Protein AF-A0A975HEI5-F1 (afdb_monomer_lite)

Radius of gyration: 17.6 Å; chains: 1; bounding box: 48×15×49 Å

Foldseek 3Di:
DDPVLLVVLQVQLVVLCVQLVVDPDPVSNVVSNVSSVVSNVSSVVVVVVVVVPPPDPDPPPDD

Secondary structure (DSSP, 8-state):
--HHHHHHHHHHHHHHHHHHHH-SSHHHHHHHHHHHHHHHHHHHHHHHHHHHHS----S----

Organism: NCBI:txid160791

Structure (mmCIF, N/CA/C/O backbone):
data_AF-A0A975HEI5-F1
#
_entry.id   AF-A0A975HEI5-F1
#
loop_
_atom_site.group_PDB
_atom_site.id
_atom_site.type_symbol
_atom_site.label_atom_id
_atom_site.label_alt_id
_atom_site.label_comp_id
_atom_site.label_asym_id
_atom_site.label_entity_id
_atom_site.label_seq_id
_atom_site.pdbx_PDB_ins_code
_atom_site.Cartn_x
_atom_site.Cartn_y
_atom_si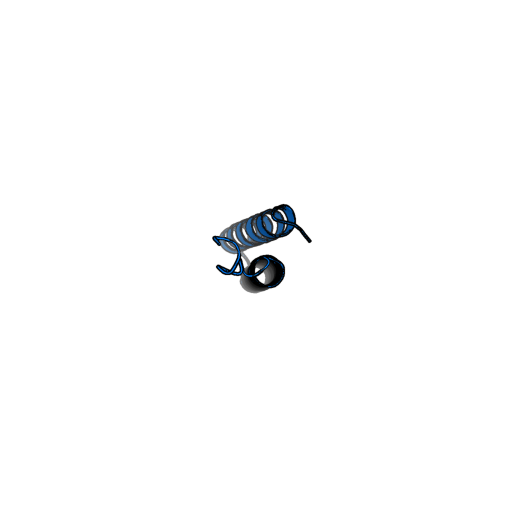te.Cartn_z
_atom_site.occupancy
_atom_site.B_iso_or_equiv
_atom_site.auth_seq_id
_atom_site.auth_comp_id
_atom_site.auth_asym_id
_atom_site.auth_atom_id
_atom_site.pdbx_PDB_model_num
ATOM 1 N N . MET A 1 1 ? 7.546 -8.757 -14.008 1.00 59.69 1 MET A N 1
ATOM 2 C CA . MET A 1 1 ? 6.904 -7.708 -13.216 1.00 59.69 1 MET A CA 1
ATOM 3 C C . MET A 1 1 ? 7.217 -6.383 -13.874 1.00 59.69 1 MET A C 1
ATOM 5 O O . MET A 1 1 ? 8.346 -6.209 -14.338 1.00 59.69 1 MET A O 1
ATOM 9 N N . SER A 1 2 ? 6.176 -5.593 -14.111 1.00 84.50 2 SER A N 1
ATOM 10 C CA . SER A 1 2 ? 6.144 -4.456 -15.039 1.00 84.50 2 SER A CA 1
ATOM 11 C C . SER A 1 2 ? 5.820 -3.156 -14.297 1.00 84.50 2 SER A C 1
ATOM 13 O O . SER A 1 2 ? 5.492 -3.155 -13.112 1.00 84.50 2 SER A O 1
ATOM 15 N N . GLN A 1 3 ? 5.865 -2.029 -15.010 1.00 91.12 3 GLN A N 1
ATOM 16 C CA . GLN A 1 3 ? 5.386 -0.736 -14.508 1.00 91.12 3 GLN A CA 1
ATOM 17 C C . GLN A 1 3 ? 3.940 -0.805 -13.967 1.00 91.12 3 GLN A C 1
ATOM 19 O O . GLN A 1 3 ? 3.565 -0.023 -13.096 1.00 91.12 3 GLN A O 1
ATOM 24 N N . GLU A 1 4 ? 3.131 -1.748 -14.457 1.00 94.69 4 GLU A N 1
ATOM 25 C CA . GLU A 1 4 ? 1.745 -1.951 -14.029 1.00 94.69 4 GLU A CA 1
ATOM 26 C C . GLU A 1 4 ? 1.667 -2.483 -12.592 1.00 94.69 4 GLU A C 1
ATOM 28 O O . GLU A 1 4 ? 0.769 -2.085 -11.851 1.00 94.69 4 GLU A O 1
ATOM 33 N N . ASP A 1 5 ? 2.638 -3.298 -12.160 1.00 94.56 5 ASP A N 1
ATOM 34 C CA . ASP A 1 5 ? 2.699 -3.829 -10.792 1.00 94.56 5 ASP A CA 1
ATOM 35 C C . ASP A 1 5 ? 2.966 -2.708 -9.775 1.00 94.56 5 ASP A C 1
ATOM 37 O O . ASP A 1 5 ? 2.344 -2.663 -8.711 1.00 94.56 5 ASP A O 1
ATOM 41 N N . ILE A 1 6 ? 3.828 -1.743 -10.126 1.00 97.12 6 ILE A N 1
ATOM 42 C CA . ILE A 1 6 ? 4.081 -0.548 -9.301 1.00 97.12 6 ILE A CA 1
ATOM 43 C C . ILE A 1 6 ? 2.780 0.233 -9.107 1.00 97.12 6 ILE A C 1
ATOM 45 O O . ILE A 1 6 ? 2.393 0.519 -7.974 1.00 97.12 6 ILE A O 1
ATOM 49 N N . VAL A 1 7 ? 2.082 0.536 -10.206 1.00 97.81 7 VAL A N 1
ATOM 50 C CA . VAL A 1 7 ? 0.821 1.291 -10.170 1.00 97.81 7 VAL A CA 1
ATOM 51 C C . VAL A 1 7 ? -0.238 0.540 -9.362 1.00 97.81 7 VAL A C 1
ATOM 53 O O . VAL A 1 7 ? -0.935 1.145 -8.545 1.00 97.81 7 VAL A O 1
ATOM 56 N N . TYR A 1 8 ? -0.341 -0.777 -9.539 1.00 98.00 8 TYR A N 1
ATOM 57 C CA . TYR A 1 8 ? -1.260 -1.617 -8.779 1.00 98.00 8 TYR A CA 1
ATOM 58 C C . TYR A 1 8 ? -1.004 -1.519 -7.268 1.00 98.00 8 TYR A C 1
ATOM 60 O O . TYR A 1 8 ? -1.927 -1.237 -6.495 1.00 98.00 8 TYR A O 1
ATOM 68 N N . PHE A 1 9 ? 0.244 -1.694 -6.828 1.00 98.25 9 PHE A N 1
ATOM 69 C CA . PHE A 1 9 ? 0.581 -1.624 -5.408 1.00 98.25 9 PHE A CA 1
ATOM 70 C C . PHE A 1 9 ? 0.408 -0.217 -4.824 1.00 98.25 9 PHE A C 1
ATOM 72 O O . PHE A 1 9 ? -0.092 -0.081 -3.706 1.00 98.25 9 PHE A O 1
ATOM 79 N N . GLU A 1 10 ? 0.733 0.837 -5.570 1.00 98.50 10 GLU A N 1
ATOM 80 C CA . GLU A 1 10 ? 0.488 2.220 -5.145 1.00 98.50 10 GLU A CA 1
ATOM 81 C C . GLU A 1 10 ? -1.004 2.509 -4.943 1.00 98.50 10 GLU A C 1
ATOM 83 O O . GLU A 1 10 ? -1.398 3.081 -3.920 1.00 98.50 10 GLU A O 1
ATOM 88 N N . GLN A 1 11 ? -1.848 2.075 -5.883 1.00 98.69 11 GLN A N 1
ATOM 89 C CA . GLN A 1 11 ? -3.298 2.232 -5.778 1.00 98.69 11 GLN A CA 1
ATOM 90 C C . GLN A 1 11 ? -3.851 1.485 -4.565 1.00 98.69 11 GLN A C 1
ATOM 92 O O . GLN A 1 11 ? -4.642 2.049 -3.806 1.00 98.69 11 GLN A O 1
ATOM 97 N N . ARG A 1 12 ? -3.401 0.247 -4.331 1.00 98.69 12 ARG A N 1
ATOM 98 C CA . ARG A 1 12 ? -3.789 -0.529 -3.145 1.00 98.69 12 ARG A CA 1
ATOM 99 C C . ARG A 1 12 ? -3.336 0.165 -1.861 1.00 98.69 12 ARG A C 1
ATOM 101 O O . ARG A 1 12 ? -4.146 0.342 -0.956 1.00 98.69 12 ARG A O 1
ATOM 108 N N . ALA A 1 13 ? -2.100 0.662 -1.793 1.00 98.69 13 ALA A N 1
ATOM 109 C CA . ALA A 1 13 ? -1.619 1.411 -0.632 1.00 98.69 13 ALA A CA 1
ATOM 110 C C . ALA A 1 13 ? -2.468 2.664 -0.345 1.00 98.69 13 ALA A C 1
ATOM 112 O O . ALA A 1 13 ? -2.765 2.964 0.813 1.00 98.69 13 ALA A O 1
ATOM 113 N N . ALA A 1 14 ? -2.889 3.391 -1.385 1.00 98.69 14 ALA A N 1
ATOM 114 C CA . ALA A 1 14 ? -3.769 4.548 -1.247 1.00 9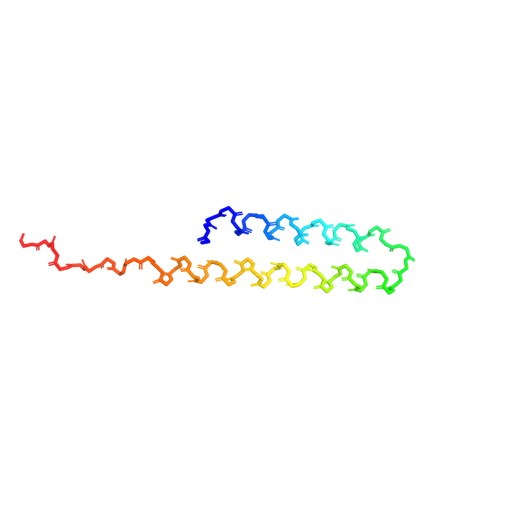8.69 14 ALA A CA 1
ATOM 115 C C . ALA A 1 14 ? -5.179 4.160 -0.767 1.00 98.69 14 ALA A C 1
ATOM 117 O O . ALA A 1 14 ? -5.719 4.816 0.127 1.00 98.69 14 ALA A O 1
ATOM 118 N N . GLN A 1 15 ? -5.756 3.083 -1.307 1.00 98.81 15 GLN A N 1
ATOM 119 C CA . GLN A 1 15 ? -7.060 2.562 -0.882 1.00 98.81 15 GLN A CA 1
ATOM 120 C C . GLN A 1 15 ? -7.053 2.168 0.599 1.00 98.81 15 GLN A C 1
ATOM 122 O O . GLN A 1 15 ? -7.947 2.569 1.343 1.00 98.81 15 GLN A O 1
ATOM 127 N N . GLU A 1 16 ? -6.020 1.458 1.055 1.00 98.81 16 GLU A N 1
ATOM 128 C CA . GLU A 1 16 ? -5.903 1.053 2.458 1.00 98.81 16 GLU A CA 1
ATOM 129 C C . GLU A 1 16 ? -5.730 2.270 3.387 1.00 98.81 16 GLU A C 1
ATOM 131 O O . GLU A 1 16 ? -6.353 2.336 4.446 1.00 98.81 16 GLU A O 1
ATOM 136 N N . LYS A 1 17 ? -4.993 3.314 2.975 1.00 98.81 17 LYS A N 1
ATOM 137 C CA . LYS A 1 17 ? -4.930 4.582 3.736 1.00 98.81 17 LYS A CA 1
ATOM 138 C C . LYS A 1 17 ? -6.296 5.261 3.850 1.00 98.81 17 LYS A C 1
ATOM 140 O O . LYS A 1 17 ? -6.641 5.774 4.914 1.00 98.81 17 LYS A O 1
ATOM 145 N N . GLN A 1 18 ? -7.089 5.259 2.778 1.00 98.81 18 GLN A N 1
ATOM 146 C CA . GLN A 1 18 ? -8.452 5.797 2.812 1.00 98.81 18 GLN A CA 1
ATOM 147 C C . GLN A 1 18 ? -9.372 4.961 3.712 1.00 98.81 18 GLN A C 1
ATOM 149 O O . GLN A 1 18 ? -10.188 5.530 4.438 1.00 98.81 18 GLN A O 1
ATOM 154 N N . ALA A 1 19 ? -9.232 3.634 3.701 1.00 98.56 19 ALA A N 1
ATOM 155 C CA . ALA A 1 19 ? -9.972 2.744 4.591 1.00 98.56 19 ALA A CA 1
ATOM 156 C C . ALA A 1 19 ? -9.596 2.988 6.063 1.00 98.56 19 ALA A C 1
ATOM 158 O O . ALA A 1 19 ? -10.481 3.169 6.897 1.00 98.56 19 ALA A O 1
ATOM 159 N N . ALA A 1 20 ? -8.302 3.131 6.370 1.00 98.62 20 ALA A N 1
ATOM 160 C CA . ALA A 1 20 ? -7.816 3.490 7.703 1.00 98.62 20 ALA A CA 1
ATOM 161 C C . ALA A 1 20 ? -8.405 4.819 8.212 1.00 98.62 20 ALA A C 1
ATOM 163 O O . ALA A 1 20 ? -8.784 4.923 9.381 1.00 98.62 20 ALA A O 1
ATOM 164 N N . ALA A 1 21 ? -8.513 5.826 7.337 1.00 98.44 21 ALA A N 1
ATOM 165 C CA . ALA A 1 21 ? -9.091 7.128 7.672 1.00 98.44 21 ALA A CA 1
ATOM 166 C C . ALA A 1 21 ? -10.597 7.053 7.981 1.00 98.44 21 ALA A C 1
ATOM 168 O O . ALA A 1 21 ? -11.098 7.832 8.788 1.00 98.44 21 ALA A O 1
ATOM 169 N N . LYS A 1 22 ? -11.314 6.107 7.361 1.00 98.44 22 LYS A N 1
ATOM 170 C CA . LYS A 1 22 ? -12.753 5.875 7.573 1.00 98.44 22 LYS A CA 1
ATOM 171 C C . LYS A 1 22 ? -13.048 4.877 8.696 1.00 98.44 22 LYS A C 1
ATOM 173 O O . LYS A 1 22 ? -14.189 4.787 9.141 1.00 98.44 22 LYS A O 1
ATOM 178 N N . ALA A 1 23 ? -12.050 4.122 9.152 1.00 97.69 23 ALA 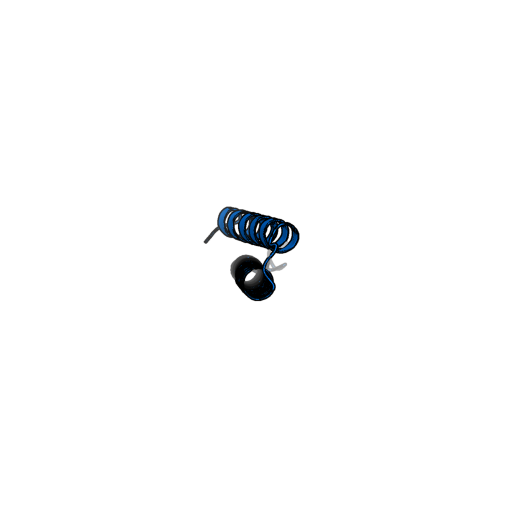A N 1
ATOM 179 C CA . ALA A 1 23 ? -12.219 3.124 10.195 1.00 97.69 23 ALA A CA 1
ATOM 180 C C . ALA A 1 23 ? -12.571 3.782 11.541 1.00 97.69 23 ALA A C 1
ATOM 182 O O . ALA A 1 23 ? -11.805 4.586 12.088 1.00 97.69 23 ALA A O 1
ATOM 183 N N . GLY A 1 24 ? -13.732 3.398 12.082 1.00 96.00 24 GLY A N 1
ATOM 184 C CA . GLY A 1 24 ? -14.200 3.798 13.414 1.00 96.00 24 GLY A CA 1
ATOM 185 C C . GLY A 1 24 ? -13.601 2.978 14.563 1.00 96.00 24 GLY A C 1
ATOM 186 O O . GLY A 1 24 ? -13.759 3.348 15.719 1.00 96.00 24 GLY A O 1
ATOM 187 N N . CYS A 1 25 ? -12.904 1.882 14.253 1.00 97.88 25 CYS A N 1
ATOM 188 C CA . CYS A 1 25 ? -12.226 1.009 15.211 1.00 97.88 25 CYS A CA 1
ATOM 189 C C . CYS A 1 25 ? -10.705 1.168 15.076 1.00 97.88 25 CYS A C 1
ATOM 191 O O . CYS A 1 25 ? -10.171 1.220 13.963 1.00 97.88 25 CYS A O 1
ATOM 193 N N . THR A 1 26 ? -10.012 1.252 16.214 1.00 98.12 26 THR A N 1
ATOM 194 C CA . THR A 1 26 ? -8.559 1.462 16.277 1.00 98.12 26 THR A CA 1
ATOM 195 C C . THR A 1 26 ? -7.795 0.288 15.672 1.00 98.12 26 THR A C 1
ATOM 197 O O . THR A 1 26 ? -6.877 0.496 14.882 1.00 98.12 26 THR A O 1
ATOM 200 N N . GLU A 1 27 ? -8.203 -0.939 15.979 1.00 98.50 27 GLU A N 1
ATOM 201 C CA . GLU A 1 27 ? -7.601 -2.171 15.475 1.00 98.50 27 GLU A CA 1
ATOM 202 C C . GLU A 1 27 ? -7.753 -2.268 13.953 1.00 98.50 27 GLU A C 1
ATOM 204 O O . GLU A 1 27 ? -6.783 -2.531 13.242 1.00 98.50 27 GLU A O 1
ATOM 209 N N . ALA A 1 28 ? -8.944 -1.959 13.430 1.00 98.31 28 ALA A N 1
ATOM 210 C CA . ALA A 1 28 ? -9.186 -1.917 11.989 1.00 98.31 28 ALA A CA 1
ATOM 211 C C . ALA A 1 28 ? -8.323 -0.848 11.303 1.00 98.31 28 ALA A C 1
ATOM 213 O O . ALA A 1 28 ? -7.710 -1.107 10.266 1.00 98.31 28 ALA A O 1
ATOM 214 N N . ARG A 1 29 ? -8.207 0.346 11.903 1.00 98.75 29 ARG A N 1
ATOM 215 C CA . ARG A 1 29 ? -7.319 1.402 11.399 1.00 98.75 29 ARG A CA 1
ATOM 216 C C . ARG A 1 29 ? -5.871 0.923 11.323 1.00 98.75 29 ARG A C 1
ATOM 218 O O . ARG A 1 29 ? -5.221 1.138 10.304 1.00 98.75 29 ARG A O 1
ATOM 225 N N . GLN A 1 30 ? -5.368 0.281 12.374 1.00 98.81 30 GLN A N 1
ATOM 226 C CA . GLN A 1 30 ? -4.000 -0.239 12.411 1.00 98.81 30 GLN A CA 1
ATOM 227 C C . GLN A 1 30 ? -3.776 -1.327 11.357 1.00 98.81 30 GLN A C 1
ATOM 229 O O . GLN A 1 30 ? -2.764 -1.287 10.657 1.00 98.81 30 GLN A O 1
ATOM 234 N N . ALA A 1 31 ? -4.733 -2.242 11.185 1.00 98.69 31 ALA A N 1
ATOM 235 C CA . ALA A 1 31 ? -4.664 -3.277 10.159 1.00 98.69 31 ALA A CA 1
ATOM 236 C C . ALA A 1 31 ? -4.569 -2.672 8.747 1.00 98.69 31 ALA A C 1
ATOM 238 O O . ALA A 1 31 ? -3.680 -3.037 7.977 1.00 98.69 31 ALA A O 1
ATOM 239 N N . HIS A 1 32 ? -5.409 -1.684 8.430 1.00 98.75 32 HIS A N 1
ATOM 240 C CA . HIS A 1 32 ? -5.341 -0.979 7.148 1.00 98.75 32 HIS A CA 1
ATOM 241 C C . HIS A 1 32 ? -4.015 -0.227 6.955 1.00 98.75 32 HIS A C 1
ATOM 243 O O . HIS A 1 32 ? -3.428 -0.272 5.876 1.00 98.75 32 HIS A O 1
ATOM 249 N N . LEU A 1 33 ? -3.485 0.429 7.994 1.00 98.81 33 LEU A N 1
ATOM 250 C CA . LEU A 1 33 ? -2.180 1.098 7.910 1.00 98.81 33 LEU A CA 1
ATOM 251 C C . LEU A 1 33 ? -1.031 0.108 7.672 1.00 98.81 33 LEU A C 1
ATOM 253 O O . LEU A 1 33 ? -0.118 0.403 6.898 1.00 98.81 33 LEU A O 1
ATOM 257 N N . MET A 1 34 ? -1.087 -1.074 8.286 1.00 98.81 34 MET A N 1
ATOM 258 C CA . MET A 1 34 ? -0.124 -2.146 8.037 1.00 98.81 34 MET A CA 1
ATOM 259 C C . MET A 1 34 ? -0.189 -2.615 6.578 1.00 98.81 34 MET A C 1
ATOM 261 O O . MET A 1 34 ? 0.848 -2.689 5.919 1.00 98.81 34 MET A O 1
ATOM 265 N N . LEU A 1 35 ? -1.391 -2.862 6.046 1.00 98.75 35 LEU A N 1
ATOM 266 C CA . LEU A 1 35 ? -1.577 -3.256 4.644 1.00 98.75 35 LEU A CA 1
ATOM 267 C C . LEU A 1 35 ? -1.083 -2.174 3.676 1.00 98.75 35 LEU A C 1
ATOM 269 O O . LEU A 1 35 ? -0.395 -2.482 2.702 1.00 98.75 35 LEU A O 1
ATOM 273 N N . ALA A 1 36 ? -1.351 -0.900 3.972 1.00 98.69 36 ALA A N 1
ATOM 274 C CA . ALA A 1 36 ? -0.830 0.216 3.190 1.00 98.69 36 ALA A CA 1
ATOM 275 C C . ALA A 1 36 ? 0.708 0.237 3.148 1.00 98.69 36 ALA A C 1
ATOM 277 O O . ALA A 1 36 ? 1.289 0.512 2.097 1.00 98.69 36 ALA A O 1
ATOM 278 N N . SER A 1 37 ? 1.363 -0.060 4.275 1.00 98.69 37 SER A N 1
ATOM 279 C CA . SER A 1 37 ? 2.825 -0.154 4.361 1.00 98.69 37 SER A CA 1
ATOM 280 C C . SER A 1 37 ? 3.367 -1.303 3.509 1.00 98.69 37 SER A C 1
ATOM 282 O O . SER A 1 37 ? 4.270 -1.092 2.701 1.00 98.69 37 SER A O 1
ATOM 284 N N . VAL A 1 38 ? 2.766 -2.495 3.614 1.00 98.62 38 VAL A N 1
ATOM 285 C CA . VAL A 1 38 ? 3.162 -3.677 2.828 1.00 98.62 38 VAL A CA 1
ATOM 286 C C . VAL A 1 38 ? 3.052 -3.405 1.328 1.00 98.62 38 VAL A C 1
ATOM 288 O O . VAL A 1 38 ? 3.9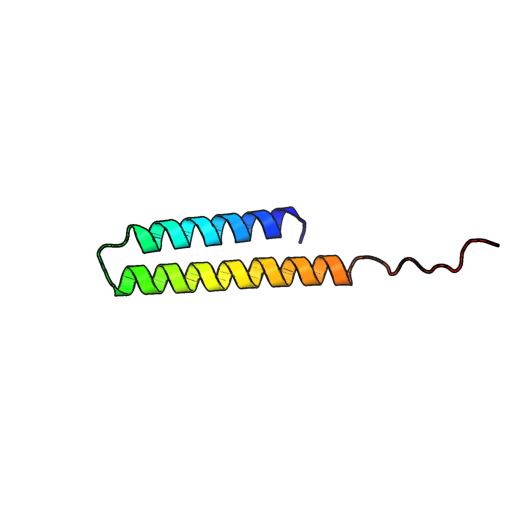89 -3.682 0.580 1.00 98.62 38 VAL A O 1
ATOM 291 N N . HIS A 1 39 ? 1.947 -2.807 0.878 1.00 98.50 39 HIS A N 1
ATOM 292 C CA . HIS A 1 39 ? 1.785 -2.434 -0.526 1.00 98.50 39 HIS A CA 1
ATOM 293 C C . HIS A 1 39 ? 2.801 -1.367 -0.967 1.00 98.50 39 HIS A C 1
ATOM 295 O O . HIS A 1 39 ? 3.384 -1.490 -2.040 1.00 98.50 39 HIS A O 1
ATOM 301 N N . GLY A 1 40 ? 3.094 -0.368 -0.128 1.00 98.38 40 GLY A N 1
ATOM 302 C CA . GLY A 1 40 ? 4.135 0.622 -0.425 1.00 98.38 40 GLY A CA 1
ATOM 303 C C . GLY A 1 40 ? 5.529 0.003 -0.589 1.00 98.38 40 GLY A C 1
ATOM 304 O O . GLY A 1 40 ? 6.253 0.352 -1.518 1.00 98.38 40 GLY A O 1
ATOM 305 N N . GLN A 1 41 ? 5.889 -0.956 0.268 1.00 98.50 41 GLN A N 1
ATOM 306 C CA . GLN A 1 41 ? 7.157 -1.687 0.167 1.00 98.50 41 GLN A CA 1
ATOM 307 C C . GLN A 1 41 ? 7.223 -2.568 -1.087 1.00 98.50 41 GLN A C 1
ATOM 309 O O . GLN A 1 41 ? 8.287 -2.688 -1.693 1.00 98.50 41 GLN A O 1
ATOM 314 N N . ALA A 1 42 ? 6.100 -3.167 -1.493 1.00 97.88 42 ALA A N 1
ATOM 315 C CA . ALA A 1 42 ? 6.022 -3.932 -2.733 1.00 97.88 42 ALA A CA 1
ATOM 316 C C . ALA A 1 42 ? 6.270 -3.035 -3.957 1.00 97.88 42 ALA A C 1
ATOM 318 O O . ALA A 1 42 ? 7.112 -3.368 -4.783 1.00 97.88 42 ALA A O 1
ATOM 319 N N . ALA A 1 43 ? 5.635 -1.859 -4.025 1.00 97.81 43 ALA A N 1
ATOM 320 C CA . ALA A 1 43 ? 5.882 -0.894 -5.100 1.00 97.81 43 ALA A CA 1
ATOM 321 C C . ALA A 1 43 ? 7.360 -0.466 -5.170 1.00 97.81 43 ALA A C 1
ATOM 323 O O . ALA A 1 43 ? 7.933 -0.398 -6.255 1.00 97.81 43 ALA A O 1
ATOM 324 N N . GLU A 1 44 ? 7.995 -0.217 -4.020 1.00 97.25 44 GLU A N 1
ATOM 325 C CA . GLU A 1 44 ? 9.414 0.155 -3.969 1.00 97.25 44 GLU A CA 1
ATOM 326 C C . GLU A 1 44 ? 10.329 -0.972 -4.460 1.00 97.25 44 GLU A C 1
ATOM 328 O O . GLU A 1 44 ? 11.253 -0.729 -5.235 1.00 97.25 44 GLU A O 1
ATOM 333 N N . ARG A 1 45 ? 10.037 -2.221 -4.081 1.00 96.06 45 ARG A N 1
ATOM 334 C CA . ARG A 1 45 ? 10.763 -3.390 -4.591 1.00 96.06 45 ARG A CA 1
ATOM 335 C C . ARG A 1 45 ? 10.669 -3.482 -6.111 1.00 96.06 45 ARG A C 1
ATOM 337 O O . ARG A 1 45 ? 11.685 -3.705 -6.761 1.00 96.06 45 ARG A O 1
ATOM 344 N N . GLU A 1 46 ? 9.483 -3.281 -6.677 1.00 95.38 46 GLU A N 1
ATOM 345 C CA . GLU A 1 46 ? 9.311 -3.337 -8.130 1.00 95.38 46 GLU A CA 1
ATOM 346 C C . GLU A 1 46 ? 10.078 -2.217 -8.847 1.00 95.38 46 GLU A C 1
ATOM 348 O O . GLU A 1 46 ? 10.697 -2.462 -9.884 1.00 95.38 46 GLU A O 1
ATOM 353 N N . ARG A 1 47 ? 10.140 -1.007 -8.274 1.00 94.50 47 ARG A N 1
ATOM 354 C CA . ARG A 1 47 ? 10.982 0.077 -8.816 1.00 94.50 47 ARG A CA 1
ATOM 355 C C . ARG A 1 47 ? 12.458 -0.314 -8.859 1.00 94.50 47 ARG A C 1
ATOM 357 O O . ARG A 1 47 ? 13.112 -0.065 -9.871 1.00 94.50 47 ARG A O 1
ATOM 364 N N . LEU A 1 48 ? 12.968 -0.934 -7.794 1.00 94.06 48 LEU A N 1
ATOM 365 C CA . LEU A 1 48 ? 14.352 -1.413 -7.736 1.00 94.06 48 LEU A CA 1
ATOM 366 C C . LEU A 1 48 ? 14.611 -2.493 -8.792 1.00 94.06 48 LEU A C 1
ATOM 368 O O . LEU A 1 48 ? 15.581 -2.396 -9.536 1.00 94.06 48 LEU A O 1
ATOM 372 N N . LEU A 1 49 ? 13.700 -3.457 -8.944 1.00 91.69 49 LEU A N 1
ATOM 373 C CA . LEU A 1 49 ? 13.824 -4.514 -9.952 1.00 91.69 49 LEU A CA 1
ATOM 374 C C . LEU A 1 49 ? 13.825 -3.971 -11.389 1.00 91.69 49 LEU A C 1
ATOM 376 O O . LEU A 1 49 ? 14.528 -4.503 -12.248 1.00 91.69 49 LEU A O 1
ATOM 380 N N . ILE A 1 50 ? 13.059 -2.914 -11.677 1.00 89.12 50 ILE A N 1
ATOM 381 C CA . ILE A 1 50 ? 13.101 -2.244 -12.986 1.00 89.12 50 ILE A CA 1
ATOM 382 C C . ILE A 1 50 ? 14.445 -1.538 -13.198 1.00 89.12 50 ILE A C 1
ATOM 384 O O . ILE A 1 50 ? 14.995 -1.608 -14.297 1.00 89.12 50 ILE A O 1
ATOM 388 N N . GLN A 1 51 ? 14.984 -0.878 -12.168 1.00 86.44 51 GLN A N 1
ATOM 389 C CA . GLN A 1 51 ? 16.293 -0.223 -12.245 1.00 86.44 51 GLN A CA 1
ATOM 390 C C . GLN A 1 51 ? 17.422 -1.233 -12.472 1.00 86.44 51 GLN A C 1
ATOM 392 O O . GLN A 1 51 ? 18.248 -1.011 -13.349 1.00 86.44 51 GLN A O 1
ATOM 397 N N . GLU A 1 52 ? 17.418 -2.360 -11.758 1.00 86.00 52 GLU A N 1
ATOM 398 C CA . GLU A 1 52 ? 18.406 -3.439 -11.913 1.00 86.00 52 GLU A CA 1
ATOM 399 C C . GLU A 1 52 ? 18.358 -4.096 -13.300 1.00 86.00 52 GLU A C 1
ATOM 401 O O . GLU A 1 52 ? 19.379 -4.528 -13.828 1.00 86.00 52 GLU A O 1
ATOM 406 N N . ARG A 1 53 ? 17.169 -4.173 -13.910 1.00 80.06 53 ARG A N 1
ATOM 407 C CA . ARG A 1 53 ? 16.988 -4.714 -15.266 1.00 80.06 53 ARG A CA 1
ATOM 408 C C . ARG A 1 53 ? 17.301 -3.714 -16.365 1.00 80.06 53 ARG A C 1
ATOM 410 O O . ARG A 1 53 ? 17.375 -4.118 -17.526 1.00 80.06 53 ARG A O 1
ATOM 417 N N . ARG A 1 54 ? 17.434 -2.424 -16.046 1.00 71.50 54 ARG A N 1
ATOM 418 C CA . ARG A 1 54 ? 17.815 -1.422 -17.036 1.00 71.50 54 ARG A CA 1
ATOM 419 C C . ARG A 1 54 ? 19.274 -1.701 -17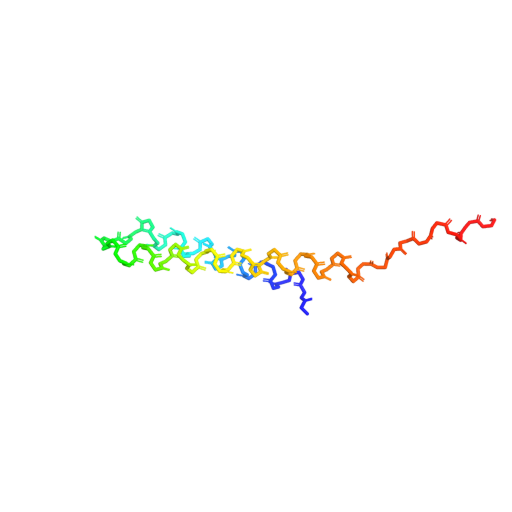.402 1.00 71.50 54 ARG A C 1
ATOM 421 O O . ARG A 1 54 ? 20.126 -1.575 -16.526 1.00 71.50 54 ARG A O 1
ATOM 428 N N . PRO A 1 55 ? 19.584 -2.097 -18.649 1.00 64.75 55 PRO A N 1
ATOM 429 C CA . PRO A 1 55 ? 20.970 -2.297 -19.032 1.00 64.75 55 PRO A CA 1
ATOM 430 C C . PRO A 1 55 ? 21.711 -0.983 -18.791 1.00 64.75 55 PRO A C 1
ATOM 432 O O . PRO A 1 55 ? 21.238 0.082 -19.205 1.00 64.75 55 PRO A O 1
ATOM 435 N N . SER A 1 56 ? 22.838 -1.058 -18.081 1.00 61.19 56 SER A N 1
ATOM 436 C CA . SER A 1 56 ? 23.814 0.023 -18.048 1.00 61.19 56 SER A CA 1
ATOM 437 C C . SER A 1 56 ? 24.072 0.400 -19.498 1.00 61.19 56 SER A C 1
ATOM 439 O O . SER A 1 56 ? 24.524 -0.437 -20.275 1.00 61.19 56 SER A O 1
ATOM 441 N N . ALA A 1 57 ? 23.694 1.612 -19.896 1.00 55.06 57 ALA A N 1
ATOM 442 C CA . ALA A 1 57 ? 24.106 2.125 -21.187 1.00 55.06 57 ALA A CA 1
ATOM 443 C C . ALA A 1 57 ? 25.631 2.232 -21.123 1.00 55.06 57 ALA A C 1
ATOM 445 O O . ALA A 1 57 ? 26.151 3.162 -20.507 1.00 55.06 57 ALA A O 1
ATOM 446 N N . ASP A 1 58 ? 26.329 1.237 -21.669 1.00 52.91 58 ASP A N 1
ATOM 447 C CA . ASP A 1 58 ? 27.764 1.311 -21.891 1.00 52.91 58 ASP A CA 1
ATOM 448 C C . ASP A 1 58 ? 28.007 2.520 -22.806 1.00 52.91 58 ASP A C 1
ATOM 450 O O . ASP A 1 58 ? 27.493 2.543 -23.927 1.00 52.91 58 ASP A O 1
ATOM 454 N N . PRO A 1 59 ? 28.775 3.543 -22.390 1.00 52.31 59 PRO A N 1
ATOM 455 C CA . PRO A 1 59 ? 29.117 4.665 -23.261 1.00 52.31 59 PRO A CA 1
ATOM 456 C C . PRO A 1 59 ? 30.172 4.293 -24.323 1.00 52.31 59 PRO A C 1
ATOM 458 O O . PRO A 1 59 ? 30.836 5.177 -24.856 1.00 52.31 59 PRO A O 1
ATOM 461 N N . ALA A 1 60 ? 30.376 3.005 -24.616 1.00 55.59 60 ALA A N 1
ATOM 462 C CA . ALA A 1 60 ? 31.494 2.497 -25.410 1.00 55.59 60 ALA A CA 1
ATOM 463 C C . ALA A 1 60 ? 31.136 2.145 -26.869 1.00 55.59 60 ALA A C 1
ATOM 465 O O . ALA A 1 60 ? 31.842 1.367 -27.500 1.00 55.59 60 ALA A O 1
ATOM 466 N N . GLU A 1 61 ? 30.082 2.738 -27.433 1.00 51.44 61 GLU A N 1
ATOM 467 C CA . GLU A 1 61 ? 29.810 2.699 -28.880 1.00 51.44 61 GLU A CA 1
ATOM 468 C C . GLU A 1 61 ? 29.582 4.107 -29.443 1.00 51.44 61 GLU A C 1
ATOM 470 O O . GLU A 1 61 ? 28.513 4.446 -29.942 1.00 51.44 61 GLU A O 1
ATOM 475 N N . GLN A 1 62 ? 30.610 4.951 -29.370 1.00 50.75 62 GLN A N 1
ATOM 476 C CA . GLN A 1 62 ? 30.825 6.008 -30.362 1.00 50.75 62 GLN A CA 1
ATOM 477 C C . GLN A 1 62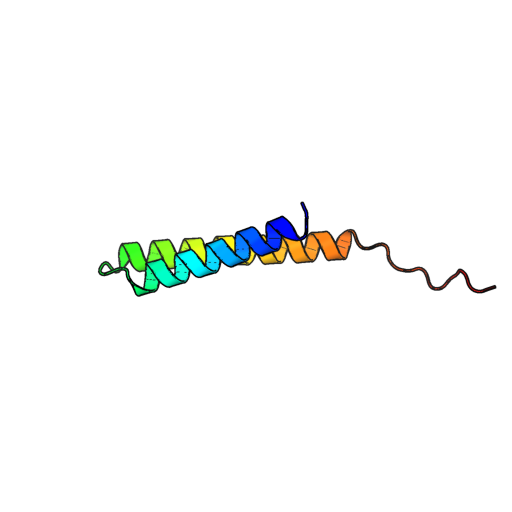 ? 32.314 5.993 -30.712 1.00 50.75 62 GLN A C 1
ATOM 479 O O . GLN A 1 62 ? 33.128 6.649 -30.065 1.00 50.75 62 GLN A O 1
ATOM 484 N N . SER A 1 63 ? 32.658 5.114 -31.659 1.00 50.09 63 SER A N 1
ATOM 485 C CA . SER A 1 63 ? 33.927 5.165 -32.398 1.00 50.09 63 SER A CA 1
ATOM 486 C C . SER A 1 63 ? 33.979 6.391 -33.301 1.00 50.09 63 SER A C 1
ATOM 488 O O . SER A 1 63 ? 32.900 6.795 -33.791 1.00 50.09 63 SER A O 1
#

pLDDT: mean 89.51, std 15.73, range [50.09, 98.81]

Sequence (63 aa):
MSQEDIVYFEQRAAQEKQAAAKAGCTEARQAHLMLASVHGQAAERERLLIQERRPSADPAEQS